Protein AF-A0A2M8A7K7-F1 (afdb_monomer_lite)

Secondary structure (DSSP, 8-state):
---------HHHHHHHHHHHHHHS---PPPTTHHHHHHHHHHHH--------SS-HHHHHHHHHHHHHHHHHHHHS--SS--HHHHHHHHHHTT-PPPP-TT---HHHHHHHHHHHHHHHHHHHHHHHHHHTT-

Foldseek 3Di:
DDDPDDPDPVVVVVVVVVVVVVVPDPPPPDPCPVVVVVVVVVVVCPPPPDDQPADPVRLVVLCVVLVVLVLVLLCLPDPDPDVVSVVVSVVSVVDDDDDDPVPPDSVVSVVVSVVSVVVSVVVVVVSVVVVPPD

Radius of gyration: 36.02 Å; chains: 1; bounding box: 64×56×90 Å

Structure (mmCIF, N/CA/C/O backbone):
data_AF-A0A2M8A7K7-F1
#
_entry.id   AF-A0A2M8A7K7-F1
#
loop_
_atom_site.group_PDB
_atom_site.id
_atom_site.type_symbol
_atom_site.label_atom_id
_atom_site.label_alt_id
_atom_site.label_comp_id
_atom_site.label_asym_id
_atom_site.label_entity_id
_atom_site.label_seq_id
_atom_site.pdbx_PDB_ins_code
_atom_site.Cartn_x
_atom_site.Cartn_y
_atom_site.Cartn_z
_atom_site.occupancy
_atom_site.B_iso_or_equiv
_atom_site.auth_seq_id
_atom_site.auth_comp_id
_atom_site.auth_asym_id
_atom_site.auth_atom_id
_atom_site.pdbx_PDB_model_num
ATOM 1 N N . MET A 1 1 ? -41.645 43.808 65.297 1.00 43.09 1 MET A N 1
ATOM 2 C CA . MET A 1 1 ? -40.955 43.282 64.097 1.00 43.09 1 MET A CA 1
ATOM 3 C C . MET A 1 1 ? -39.648 42.627 64.535 1.00 43.09 1 MET A C 1
ATOM 5 O O . MET A 1 1 ? -38.713 43.340 64.875 1.00 43.09 1 MET A O 1
ATOM 9 N N . LYS A 1 2 ? -39.599 41.291 64.642 1.00 40.34 2 LYS A N 1
ATOM 10 C CA . LYS A 1 2 ? -38.394 40.558 65.072 1.00 40.34 2 LYS A CA 1
ATOM 11 C C . LYS A 1 2 ? -37.641 40.107 63.819 1.00 40.34 2 LYS A C 1
ATOM 13 O O . LYS A 1 2 ? -38.130 39.255 63.088 1.00 40.34 2 LYS A O 1
ATOM 18 N N . LYS A 1 3 ? -36.497 40.739 63.546 1.00 44.41 3 LYS A N 1
ATOM 19 C CA . LYS A 1 3 ? -35.605 40.370 62.441 1.00 44.41 3 LYS A CA 1
ATOM 20 C C . LYS A 1 3 ? -34.981 39.004 62.748 1.00 44.41 3 LYS A C 1
ATOM 22 O O . LYS A 1 3 ? -34.217 38.888 63.702 1.00 44.41 3 LYS A O 1
ATOM 27 N N . LEU A 1 4 ? -35.316 37.988 61.955 1.00 47.28 4 LEU A N 1
ATOM 28 C CA . LEU A 1 4 ? -34.595 36.717 61.917 1.00 47.28 4 LEU A CA 1
ATOM 29 C C . LEU A 1 4 ? -33.372 36.905 61.019 1.00 47.28 4 LEU A C 1
ATOM 31 O O . LEU A 1 4 ? -33.451 36.787 59.803 1.00 47.28 4 LEU A O 1
ATOM 35 N N . ASN A 1 5 ? -32.261 37.273 61.648 1.00 62.78 5 ASN A N 1
ATOM 36 C CA . ASN A 1 5 ? -30.927 37.187 61.075 1.00 62.78 5 ASN A CA 1
ATOM 37 C C . ASN A 1 5 ? -30.238 36.002 61.764 1.00 62.78 5 ASN A C 1
ATOM 39 O O . ASN A 1 5 ? -29.862 36.119 62.932 1.00 62.78 5 ASN A O 1
ATOM 43 N N . LYS A 1 6 ? -30.139 34.855 61.090 1.00 57.31 6 LYS A N 1
ATOM 44 C CA . LYS A 1 6 ? -29.242 33.767 61.491 1.00 57.31 6 LYS A CA 1
ATOM 45 C C . LYS A 1 6 ? -28.530 33.241 60.241 1.00 57.31 6 LYS A C 1
ATOM 47 O O . LYS A 1 6 ? -29.213 33.022 59.243 1.00 57.31 6 LYS A O 1
ATOM 52 N N . PRO A 1 7 ? -27.194 33.091 60.286 1.00 53.69 7 PRO A N 1
ATOM 53 C CA . PRO A 1 7 ? -26.423 32.522 59.189 1.00 53.69 7 PRO A CA 1
ATOM 54 C C . PRO A 1 7 ? -26.933 31.110 58.904 1.00 53.69 7 PRO A C 1
ATOM 56 O O . PRO A 1 7 ? -27.315 30.400 59.832 1.00 53.69 7 PRO A O 1
ATOM 59 N N . GLU A 1 8 ? -26.990 30.768 57.622 1.00 62.91 8 GLU A N 1
ATOM 60 C CA . GLU A 1 8 ? -27.583 29.550 57.071 1.00 62.91 8 GLU A CA 1
ATOM 61 C C . GLU A 1 8 ? -27.158 28.313 57.876 1.00 62.91 8 GLU A C 1
ATOM 63 O O . GLU A 1 8 ? -25.993 27.916 57.900 1.00 62.91 8 GLU A O 1
ATOM 68 N N . ASP A 1 9 ? -28.117 27.770 58.625 1.00 63.12 9 ASP A N 1
ATOM 69 C CA . ASP A 1 9 ? -27.914 26.684 59.574 1.00 63.12 9 ASP A CA 1
ATOM 70 C C . ASP A 1 9 ? -27.958 25.344 58.831 1.00 63.12 9 ASP A C 1
ATOM 72 O O . ASP A 1 9 ? -28.974 24.645 58.824 1.00 63.12 9 ASP A O 1
ATOM 76 N N . TRP A 1 10 ? -26.853 25.004 58.164 1.00 63.53 10 TRP A N 1
ATOM 77 C CA . TRP A 1 10 ? -26.673 23.744 57.429 1.00 63.53 10 TRP A CA 1
ATOM 78 C C . TRP A 1 10 ? -26.906 22.507 58.304 1.00 63.53 10 TRP A C 1
ATOM 80 O O . TRP A 1 10 ? -27.382 21.490 57.810 1.00 63.53 10 TRP A O 1
ATOM 90 N N . SER A 1 11 ? -26.685 22.624 59.618 1.00 70.81 11 SER A N 1
ATOM 91 C CA . SER A 1 11 ? -26.913 21.527 60.561 1.00 70.81 11 SER A CA 1
ATOM 92 C C . SER A 1 11 ? -28.387 21.130 60.649 1.00 70.81 11 SER A C 1
ATOM 94 O O . SER A 1 11 ? -28.712 19.952 60.778 1.00 70.81 11 SER A O 1
ATOM 96 N N . SER A 1 12 ? -29.298 22.098 60.507 1.00 74.69 12 SER A N 1
ATOM 97 C CA . SER A 1 12 ? -30.738 21.832 60.495 1.00 74.69 12 SER A CA 1
ATOM 98 C C . SER A 1 12 ? -31.172 21.084 59.233 1.00 74.69 12 SER A C 1
ATOM 100 O O . SER A 1 12 ? -32.033 20.209 59.301 1.00 74.69 12 SER A O 1
ATOM 102 N N . VAL A 1 13 ? -30.537 21.375 58.095 1.00 78.75 13 VAL A N 1
ATOM 103 C CA . VAL A 1 13 ? -30.791 20.701 56.818 1.00 78.75 13 VAL A CA 1
ATOM 104 C C . VAL A 1 13 ? -30.243 19.277 56.856 1.00 78.75 13 VAL A C 1
ATOM 106 O O . VAL A 1 13 ? -30.961 18.353 56.483 1.00 78.75 13 VAL A O 1
ATOM 109 N N . ASP A 1 14 ? -29.041 19.079 57.394 1.00 80.25 14 ASP A N 1
ATOM 110 C CA . ASP A 1 14 ? -28.443 17.751 57.562 1.00 80.25 14 ASP A CA 1
ATOM 111 C C . ASP A 1 14 ? -29.291 16.856 58.472 1.00 80.25 14 ASP A C 1
ATOM 113 O O . ASP A 1 14 ? -29.553 15.703 58.137 1.00 80.25 14 ASP A O 1
ATOM 117 N N . VAL A 1 15 ? -29.814 17.400 59.575 1.00 83.00 15 VAL A N 1
ATOM 118 C CA . VAL A 1 15 ? -30.711 16.666 60.483 1.00 83.00 15 VAL A CA 1
ATOM 119 C C . VAL A 1 15 ? -32.042 16.324 59.806 1.00 83.00 15 VAL A C 1
ATOM 121 O O . VAL A 1 15 ? -32.600 15.253 60.046 1.00 83.00 15 VAL A O 1
ATOM 124 N N . LEU A 1 16 ? -32.573 17.198 58.947 1.00 81.00 16 LEU A N 1
ATOM 125 C CA . LEU A 1 16 ? -33.783 16.906 58.170 1.00 81.00 16 LEU A CA 1
ATOM 126 C C . LEU A 1 16 ? -33.532 15.820 57.116 1.00 81.00 16 LEU A C 1
ATOM 128 O O . LEU A 1 16 ? -34.358 14.919 56.973 1.00 81.00 16 LEU A 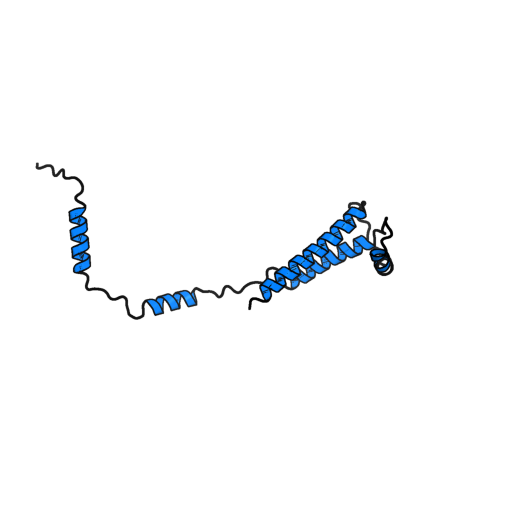O 1
ATOM 132 N N . ILE A 1 17 ? -32.389 15.868 56.430 1.00 80.62 17 ILE A N 1
ATOM 133 C CA . ILE A 1 17 ? -31.974 14.867 55.442 1.00 80.62 17 ILE A CA 1
ATOM 134 C C . ILE A 1 17 ? -31.737 13.515 56.121 1.00 80.62 17 ILE A C 1
ATOM 136 O O . ILE A 1 17 ? -32.263 12.507 55.660 1.00 80.62 17 ILE A O 1
ATOM 140 N N . GLU A 1 18 ? -31.012 13.473 57.239 1.00 79.38 18 GLU A N 1
ATOM 141 C CA . GLU A 1 18 ? -30.743 12.237 57.980 1.00 79.38 18 GLU A CA 1
ATOM 142 C C . GLU A 1 18 ? -32.039 11.608 58.507 1.00 79.38 18 GLU A C 1
ATOM 144 O O . GLU A 1 18 ? -32.236 10.397 58.392 1.00 79.38 18 GLU A O 1
ATOM 149 N N . ASN A 1 19 ? -32.963 12.424 59.024 1.00 78.06 19 ASN A N 1
ATOM 150 C CA . ASN A 1 19 ? -34.268 11.945 59.474 1.00 78.06 19 ASN A CA 1
ATOM 151 C C . ASN A 1 19 ? -35.129 11.432 58.317 1.00 78.06 19 ASN A C 1
ATOM 153 O O . ASN A 1 19 ? -35.796 10.413 58.480 1.00 78.06 19 ASN A O 1
ATOM 157 N N . GLN A 1 20 ? -35.103 12.083 57.150 1.00 77.62 20 GLN A N 1
ATOM 158 C CA . GLN A 1 20 ? -35.804 11.579 55.969 1.00 77.62 20 GLN A CA 1
ATOM 159 C C . GLN A 1 20 ? -35.181 10.281 55.448 1.00 77.62 20 GLN A C 1
ATOM 161 O O . GLN A 1 20 ? -35.914 9.337 55.186 1.00 77.62 20 GLN A O 1
ATOM 166 N N . ILE A 1 21 ? -33.853 10.179 55.375 1.00 75.38 21 ILE A N 1
ATOM 167 C CA . ILE A 1 21 ? -33.151 8.959 54.945 1.00 75.38 21 ILE A CA 1
ATOM 168 C C . ILE A 1 21 ? -33.402 7.797 55.911 1.00 75.38 21 ILE A C 1
ATOM 170 O O . ILE A 1 21 ? -33.555 6.667 55.465 1.00 75.38 21 ILE A O 1
ATOM 174 N N . ARG A 1 22 ? -33.491 8.057 57.221 1.00 72.25 22 ARG A N 1
ATOM 175 C CA . ARG A 1 22 ? -33.845 7.041 58.227 1.00 72.25 22 ARG A CA 1
ATOM 176 C C . ARG A 1 22 ? -35.307 6.599 58.172 1.00 72.25 22 ARG A C 1
ATOM 178 O O . ARG A 1 22 ? -35.597 5.480 58.576 1.00 72.25 22 ARG A O 1
ATOM 185 N N . GLN A 1 23 ? -36.214 7.480 57.747 1.00 69.00 23 GLN A N 1
ATOM 186 C CA . GLN A 1 23 ? -37.649 7.187 57.618 1.00 69.00 23 GLN A CA 1
ATOM 187 C C . GLN A 1 23 ? -38.014 6.560 56.272 1.00 69.00 23 GLN A C 1
ATOM 189 O O . GLN A 1 23 ? -39.074 5.950 56.148 1.00 69.00 23 GLN A O 1
ATOM 194 N N . ILE A 1 24 ? -37.155 6.704 55.265 1.00 69.69 24 ILE A N 1
ATOM 195 C CA . ILE A 1 24 ? -37.238 5.912 54.047 1.00 69.69 24 ILE A CA 1
ATOM 196 C C . ILE A 1 24 ? -36.807 4.502 54.451 1.00 69.69 24 ILE A C 1
ATOM 198 O O . ILE A 1 24 ? -35.622 4.257 54.678 1.00 69.69 24 ILE A O 1
ATOM 202 N N . ASP A 1 25 ? -37.777 3.589 54.581 1.00 61.22 25 ASP A N 1
ATOM 203 C CA . ASP A 1 25 ? -37.504 2.154 54.685 1.00 61.22 25 ASP A CA 1
ATOM 204 C C . ASP A 1 25 ? -36.414 1.813 53.681 1.00 61.22 25 ASP A C 1
ATOM 206 O O . ASP A 1 25 ? -36.516 2.241 52.534 1.00 61.22 25 ASP A O 1
ATOM 210 N N . LEU A 1 26 ? -35.365 1.109 54.115 1.00 62.19 26 LEU A N 1
ATOM 211 C CA . LEU A 1 26 ? -34.247 0.694 53.270 1.00 62.19 26 LEU A CA 1
ATOM 212 C C . LEU A 1 26 ? -34.815 0.039 52.010 1.00 62.19 26 LEU A C 1
ATOM 214 O O . LEU A 1 26 ? -35.134 -1.151 52.015 1.00 62.19 26 LEU A O 1
ATOM 218 N N . ILE A 1 27 ? -34.976 0.827 50.943 1.00 59.41 27 ILE A N 1
ATOM 219 C CA . ILE A 1 27 ? -35.434 0.359 49.645 1.00 59.41 27 ILE A CA 1
ATOM 220 C C . ILE A 1 27 ? -34.258 -0.456 49.145 1.00 59.41 27 ILE A C 1
ATOM 222 O O . ILE A 1 27 ? -33.344 0.057 48.499 1.00 59.41 27 ILE A O 1
ATOM 226 N N . SER A 1 28 ? -34.237 -1.726 49.543 1.00 62.59 28 SER A N 1
ATOM 227 C CA . SER A 1 28 ? -33.345 -2.708 48.972 1.00 62.59 28 SER A CA 1
ATOM 228 C C . SER A 1 28 ? -33.546 -2.580 47.466 1.00 62.59 28 SER A C 1
ATOM 230 O O . SER A 1 28 ? -34.697 -2.651 47.008 1.00 62.59 28 SER A O 1
ATOM 232 N N . PRO A 1 29 ? -32.486 -2.276 46.695 1.00 66.69 29 PRO A N 1
ATOM 233 C CA . PRO A 1 29 ? -32.626 -2.220 45.253 1.00 66.69 29 PRO A CA 1
ATOM 234 C C . PRO A 1 29 ? -33.281 -3.527 44.815 1.00 66.69 29 PRO A C 1
ATOM 236 O O . PRO A 1 29 ? -32.985 -4.581 45.382 1.00 66.69 29 PRO A O 1
ATOM 239 N N . SER A 1 30 ? -34.201 -3.459 43.846 1.00 74.56 30 SER A N 1
ATOM 240 C CA . SER A 1 30 ? -34.877 -4.668 43.369 1.00 74.56 30 SER A CA 1
ATOM 241 C C . SER A 1 30 ? -33.819 -5.751 43.116 1.00 74.56 30 SER A C 1
ATOM 243 O O . SER A 1 30 ? -32.807 -5.406 42.497 1.00 74.56 30 SER A O 1
ATOM 245 N N . PRO A 1 31 ? -34.015 -7.011 43.540 1.00 75.69 31 PRO A N 1
ATOM 246 C CA . PRO A 1 31 ? -33.011 -8.071 43.383 1.00 75.69 31 PRO A CA 1
ATOM 247 C C . PRO A 1 31 ? -32.464 -8.172 41.951 1.00 75.69 31 PRO A C 1
ATOM 249 O O . PRO A 1 31 ? -31.286 -8.443 41.731 1.00 75.69 31 PRO A O 1
ATOM 252 N N . ASP A 1 32 ? -33.308 -7.826 40.978 1.00 80.94 32 ASP A N 1
ATOM 253 C CA . ASP A 1 32 ? -33.004 -7.855 39.550 1.00 80.94 32 ASP A CA 1
ATOM 254 C C . ASP A 1 32 ? -32.441 -6.538 38.994 1.00 80.94 32 ASP A C 1
ATOM 256 O O . ASP A 1 32 ? -32.367 -6.371 37.778 1.00 80.94 32 ASP A O 1
ATOM 260 N N . PHE A 1 33 ? -32.070 -5.567 39.833 1.00 79.56 33 PHE A N 1
ATOM 261 C CA . PHE A 1 33 ? -31.552 -4.272 39.376 1.00 79.56 33 PHE A CA 1
ATOM 262 C C . PHE A 1 33 ? -30.317 -4.478 38.502 1.00 79.56 33 PHE A C 1
ATOM 264 O O . PHE A 1 33 ? -30.275 -4.026 37.358 1.00 79.56 33 PHE A O 1
ATOM 271 N N . THR A 1 34 ? -29.352 -5.244 39.008 1.00 81.94 34 THR A N 1
ATOM 272 C CA . THR A 1 34 ? -28.130 -5.574 38.275 1.00 81.94 34 THR A CA 1
ATOM 273 C C . THR A 1 34 ? -28.446 -6.319 36.983 1.00 81.94 34 THR A C 1
ATOM 275 O O . THR A 1 34 ? -27.892 -5.972 35.945 1.00 81.94 34 THR A O 1
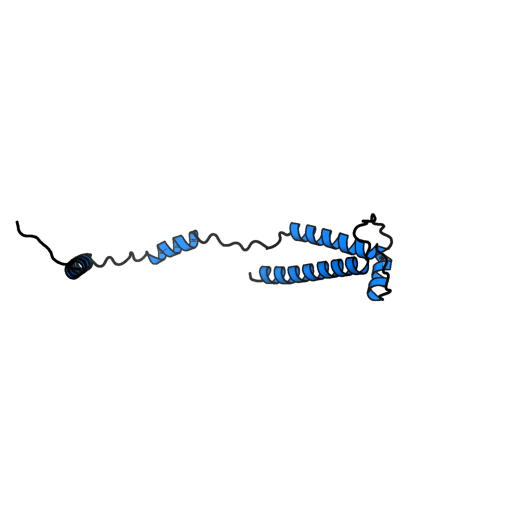ATOM 278 N N . ALA A 1 35 ? -29.379 -7.276 37.011 1.00 81.75 35 ALA A N 1
ATOM 279 C CA . ALA A 1 35 ? -29.782 -8.028 35.825 1.00 81.75 35 ALA A CA 1
ATOM 280 C C . ALA A 1 35 ? -30.404 -7.117 34.753 1.00 81.75 35 ALA A C 1
ATOM 282 O O . ALA A 1 35 ? -29.983 -7.152 33.603 1.00 81.75 35 ALA A O 1
ATOM 283 N N . LYS A 1 36 ? -31.331 -6.228 35.129 1.00 82.31 36 LYS A N 1
ATOM 284 C CA . LYS A 1 36 ? -31.998 -5.284 34.213 1.00 82.31 36 LYS A CA 1
ATOM 285 C C . LYS A 1 36 ? -31.050 -4.226 33.651 1.00 82.31 36 LYS A C 1
ATOM 287 O O . LYS A 1 36 ? -31.193 -3.814 32.500 1.00 82.31 36 LYS A O 1
ATOM 292 N N . VAL A 1 37 ? -30.088 -3.771 34.453 1.00 82.06 37 VAL A N 1
ATOM 293 C CA . VAL A 1 37 ? -29.041 -2.843 34.008 1.00 82.06 37 VAL A CA 1
ATOM 294 C C . VAL A 1 37 ? -28.107 -3.545 33.025 1.00 82.06 37 VAL A C 1
ATOM 296 O O . VAL A 1 37 ? -27.833 -3.003 31.956 1.00 82.06 37 VAL A O 1
ATOM 299 N N . PHE A 1 38 ? -27.670 -4.766 33.337 1.00 80.88 38 PHE A N 1
ATOM 300 C CA . PHE A 1 38 ? -26.788 -5.539 32.468 1.00 80.88 38 PHE A CA 1
ATOM 301 C C . PHE A 1 38 ? -27.473 -5.915 31.150 1.00 80.88 38 PHE A C 1
ATOM 303 O O . PHE A 1 38 ? -26.858 -5.793 30.097 1.00 80.88 38 PHE A O 1
ATOM 310 N N . ASP A 1 39 ? -28.758 -6.260 31.180 1.00 81.31 39 ASP A N 1
ATOM 311 C CA . ASP A 1 39 ? -29.562 -6.574 29.994 1.00 81.31 39 ASP A CA 1
ATOM 312 C C . ASP A 1 39 ? -29.700 -5.362 29.052 1.00 81.31 39 ASP A C 1
ATOM 314 O O . ASP A 1 39 ? -29.480 -5.454 27.840 1.00 81.31 39 ASP A O 1
ATOM 318 N N . LYS A 1 40 ? -29.921 -4.163 29.612 1.00 77.31 40 LYS A N 1
ATOM 319 C CA . LYS A 1 40 ? -29.891 -2.906 28.843 1.00 77.31 40 LYS A CA 1
ATOM 320 C C . LYS A 1 40 ? -28.504 -2.589 28.281 1.00 77.31 40 LYS A C 1
ATOM 322 O O . LYS A 1 40 ? -28.419 -2.099 27.159 1.00 77.31 40 LYS A O 1
ATOM 327 N N . ILE A 1 41 ? -27.427 -2.870 29.015 1.00 73.62 41 ILE A N 1
ATOM 328 C CA . ILE A 1 41 ? -26.046 -2.650 28.546 1.00 73.62 41 ILE A CA 1
ATOM 329 C C . ILE A 1 41 ? -25.670 -3.646 27.443 1.00 73.62 41 ILE A C 1
ATOM 331 O O . ILE A 1 41 ? -25.003 -3.265 26.485 1.00 73.62 41 ILE A O 1
ATOM 335 N N . VAL A 1 42 ? -26.107 -4.902 27.540 1.00 70.56 42 VAL A N 1
ATOM 336 C CA . VAL A 1 42 ? -25.893 -5.929 26.508 1.00 70.56 42 VAL A CA 1
ATOM 337 C C . VAL A 1 42 ? -26.651 -5.571 25.233 1.00 70.56 42 VAL A C 1
ATOM 339 O O . VAL A 1 42 ? -26.081 -5.654 24.151 1.00 70.56 42 VAL A O 1
ATOM 342 N N . THR A 1 43 ? -27.885 -5.078 25.353 1.00 63.56 43 THR A N 1
ATOM 343 C CA . THR A 1 43 ? -28.687 -4.640 24.200 1.00 63.56 43 THR A CA 1
ATOM 344 C C . THR A 1 43 ? -28.150 -3.337 23.581 1.00 63.56 43 THR A C 1
ATOM 346 O O . THR A 1 43 ? -28.227 -3.144 22.369 1.00 63.56 43 THR A O 1
ATOM 349 N N . ALA A 1 44 ? -27.565 -2.446 24.393 1.00 61.31 44 ALA A N 1
ATOM 350 C CA . ALA A 1 44 ? -26.932 -1.200 23.944 1.00 61.31 44 ALA A CA 1
ATOM 351 C C . ALA A 1 44 ? -25.493 -1.381 23.432 1.00 61.31 44 ALA A C 1
ATOM 353 O O . ALA A 1 44 ? -24.997 -0.527 22.693 1.00 61.31 44 ALA A O 1
ATOM 354 N N . LYS A 1 45 ? -24.828 -2.498 23.756 1.00 57.56 45 LYS A N 1
ATOM 355 C CA . LYS A 1 45 ? -23.684 -3.004 22.995 1.00 57.56 45 LYS A CA 1
ATOM 356 C C . LYS A 1 45 ? -24.213 -3.467 21.638 1.00 57.56 45 LYS A C 1
ATOM 358 O O . LYS A 1 45 ? -24.292 -4.658 21.353 1.00 57.56 45 LYS A O 1
ATOM 363 N N . GLN A 1 46 ? -24.520 -2.513 20.757 1.00 56.94 46 GLN A N 1
ATOM 364 C CA . GLN A 1 46 ? -24.310 -2.767 19.342 1.00 56.94 46 GLN A CA 1
ATOM 365 C C . GLN A 1 46 ? -22.887 -3.295 19.248 1.00 56.94 46 GLN A C 1
ATOM 367 O O . GLN A 1 46 ? -21.936 -2.593 19.600 1.00 56.94 46 GLN A O 1
ATOM 372 N N . VAL A 1 47 ? -22.775 -4.583 18.928 1.00 57.66 47 VAL A N 1
ATOM 373 C CA . VAL A 1 47 ? -21.512 -5.263 18.684 1.00 57.66 47 VAL A CA 1
ATOM 374 C C . VAL A 1 47 ? -20.713 -4.302 17.826 1.00 57.66 47 VAL A C 1
ATOM 376 O O . VAL A 1 47 ? -21.152 -3.953 16.732 1.00 57.66 47 VAL A O 1
ATOM 379 N N . ASN A 1 48 ? -19.621 -3.772 18.372 1.00 57.34 48 ASN A N 1
ATOM 380 C CA . ASN A 1 48 ? -18.754 -2.869 17.639 1.00 57.34 48 ASN A CA 1
ATOM 381 C C . ASN A 1 48 ? -18.052 -3.748 16.604 1.00 57.34 48 ASN A C 1
ATOM 383 O O . ASN A 1 48 ? -16.960 -4.257 16.851 1.00 57.34 48 ASN A O 1
ATOM 387 N N . VAL A 1 49 ? -18.768 -4.066 15.522 1.00 62.84 49 VAL A N 1
ATOM 388 C CA . VAL A 1 49 ? -18.298 -4.929 14.449 1.00 62.84 49 VAL A CA 1
ATOM 389 C C . VAL A 1 49 ? -17.108 -4.201 13.869 1.00 62.84 49 VAL A C 1
ATOM 391 O O . VAL A 1 49 ? -17.249 -3.117 13.300 1.00 62.84 49 VAL A O 1
ATOM 394 N N . TYR A 1 50 ? -15.926 -4.768 14.088 1.00 60.00 50 TYR A N 1
ATOM 395 C CA . TYR A 1 50 ? -14.681 -4.175 13.641 1.00 60.00 50 TYR A CA 1
ATOM 396 C C . TYR A 1 50 ? -14.716 -4.119 12.114 1.00 60.00 50 TYR A C 1
ATOM 398 O O . TYR A 1 50 ? -14.553 -5.129 11.430 1.00 60.00 50 TYR A O 1
ATOM 406 N N . GLN A 1 51 ? -14.989 -2.940 11.558 1.00 66.38 51 GLN A N 1
ATOM 407 C CA 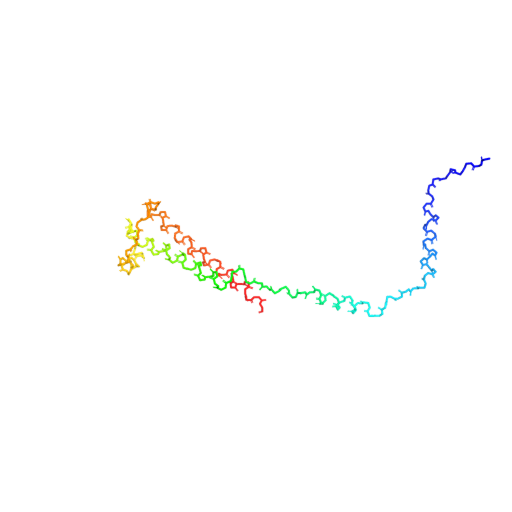. GLN A 1 51 ? -14.947 -2.776 10.115 1.00 66.38 51 GLN A CA 1
ATOM 408 C C . GLN A 1 51 ? -13.485 -2.802 9.657 1.00 66.38 51 GLN A C 1
ATOM 410 O O . GLN A 1 51 ? -12.627 -2.164 10.277 1.00 66.38 51 GLN A O 1
ATOM 415 N N . PRO A 1 52 ? -13.167 -3.536 8.578 1.00 71.00 52 PRO A N 1
ATOM 416 C CA . PRO A 1 52 ? -11.827 -3.521 8.019 1.00 71.00 52 PRO A CA 1
ATOM 417 C C . PRO A 1 52 ? -11.458 -2.090 7.608 1.00 71.00 52 PRO A C 1
ATOM 419 O O . PRO A 1 52 ? -12.231 -1.425 6.922 1.00 71.00 52 PRO A O 1
ATOM 422 N N . ILE A 1 53 ? -10.254 -1.646 7.991 1.00 74.25 53 ILE A N 1
ATOM 423 C CA . ILE A 1 53 ? -9.724 -0.292 7.718 1.00 74.25 53 ILE A CA 1
ATOM 424 C C . ILE A 1 53 ? -9.801 0.048 6.219 1.00 74.25 53 ILE A C 1
ATOM 426 O O . ILE A 1 53 ? -10.050 1.189 5.840 1.00 74.25 53 ILE A O 1
ATOM 430 N N . ILE A 1 54 ? -9.608 -0.956 5.358 1.00 79.31 54 ILE A N 1
ATOM 431 C CA . ILE A 1 54 ? -9.733 -0.845 3.905 1.00 79.31 54 ILE A CA 1
ATOM 432 C C . ILE A 1 54 ? -10.651 -1.970 3.425 1.00 79.31 54 ILE A C 1
ATOM 434 O O . ILE A 1 54 ? -10.417 -3.145 3.715 1.00 79.31 54 ILE A O 1
ATOM 438 N N . SER A 1 55 ? -11.692 -1.621 2.666 1.00 83.75 55 SER A N 1
ATOM 439 C CA . SER A 1 55 ? -12.577 -2.613 2.045 1.00 83.75 55 SER A CA 1
ATOM 440 C C . SER A 1 55 ? -11.814 -3.494 1.044 1.00 83.75 55 SER A C 1
ATOM 442 O O . SER A 1 55 ? -10.818 -3.071 0.457 1.00 83.75 55 SER A O 1
ATOM 444 N N . LYS A 1 56 ? -12.310 -4.706 0.757 1.00 80.44 56 LYS A N 1
ATOM 445 C CA . LYS A 1 56 ? -11.698 -5.597 -0.256 1.00 80.44 56 LYS A CA 1
ATOM 446 C C . LYS A 1 56 ? -11.529 -4.914 -1.625 1.00 80.44 56 LYS A C 1
ATOM 448 O O . LYS A 1 56 ? -10.544 -5.149 -2.315 1.00 80.44 56 LYS A O 1
ATOM 453 N N . LYS A 1 57 ? -12.464 -4.028 -1.993 1.00 86.12 57 LYS A N 1
ATOM 454 C CA . LYS A 1 57 ? -12.399 -3.224 -3.226 1.00 86.12 57 LYS A CA 1
ATOM 455 C C . LYS A 1 57 ? -11.296 -2.160 -3.164 1.00 86.12 57 LYS A C 1
ATOM 457 O O . LYS A 1 57 ? -10.612 -1.941 -4.158 1.00 86.12 57 LYS A O 1
ATOM 462 N N . GLY A 1 58 ? -11.094 -1.544 -1.997 1.00 85.94 58 GLY A N 1
ATOM 463 C CA . GLY A 1 58 ? -10.032 -0.560 -1.772 1.00 85.94 58 GLY A CA 1
ATOM 464 C C . GLY A 1 58 ? -8.636 -1.150 -1.967 1.00 85.94 58 GLY A C 1
ATOM 465 O O . GLY A 1 58 ? -7.789 -0.516 -2.587 1.00 85.94 58 GLY A O 1
ATOM 466 N N . TRP A 1 59 ? -8.424 -2.400 -1.547 1.00 87.00 59 TRP A N 1
ATOM 467 C CA . TRP A 1 59 ? -7.175 -3.121 -1.808 1.00 87.00 59 TRP A CA 1
ATOM 468 C C . TRP A 1 59 ? -6.894 -3.312 -3.300 1.00 87.00 59 TRP A C 1
ATOM 470 O O . TRP A 1 59 ? -5.763 -3.114 -3.736 1.00 87.00 59 TRP A O 1
ATOM 480 N N . PHE A 1 60 ? -7.918 -3.644 -4.091 1.00 88.19 60 PHE A N 1
ATOM 481 C CA . PHE A 1 60 ? -7.764 -3.814 -5.536 1.00 88.19 60 PHE A CA 1
ATOM 482 C C . PHE A 1 60 ? -7.421 -2.490 -6.231 1.00 88.19 60 PHE A C 1
ATOM 484 O O . PHE A 1 60 ? -6.505 -2.437 -7.046 1.00 88.19 60 PHE A O 1
ATOM 491 N N . MET A 1 61 ? -8.110 -1.406 -5.862 1.00 90.12 61 MET A N 1
ATOM 492 C CA . MET A 1 61 ? -7.844 -0.070 -6.403 1.00 90.12 61 MET A CA 1
ATOM 493 C C . MET A 1 61 ? -6.430 0.416 -6.058 1.00 90.12 61 MET A C 1
ATOM 495 O O . MET A 1 61 ? -5.734 0.965 -6.908 1.00 90.12 61 MET A O 1
ATOM 499 N N . LEU A 1 62 ? -5.988 0.169 -4.826 1.00 87.94 62 LEU A N 1
ATOM 500 C CA . LEU A 1 62 ? -4.663 0.547 -4.353 1.00 87.94 62 LEU A CA 1
ATOM 501 C C . LEU A 1 62 ? -3.553 -0.242 -5.067 1.00 87.94 62 LEU A C 1
ATOM 503 O O . LEU A 1 62 ? -2.576 0.347 -5.529 1.00 87.94 62 LEU A O 1
ATOM 507 N N . ALA A 1 63 ? -3.732 -1.557 -5.217 1.00 87.50 63 ALA A N 1
ATOM 508 C CA . ALA A 1 63 ? -2.810 -2.406 -5.966 1.00 87.50 63 ALA A CA 1
ATOM 509 C C . ALA A 1 63 ? -2.729 -1.998 -7.444 1.00 87.50 63 ALA A C 1
ATOM 511 O O . ALA A 1 63 ? -1.639 -1.956 -8.008 1.00 87.50 63 ALA A O 1
ATOM 512 N N . PHE A 1 64 ? -3.861 -1.643 -8.054 1.00 91.19 64 PHE A N 1
ATOM 513 C CA . PHE A 1 64 ? -3.911 -1.159 -9.432 1.00 91.19 64 PHE A CA 1
ATOM 514 C C . PHE A 1 64 ? -3.107 0.134 -9.616 1.00 91.19 64 PHE A C 1
ATOM 516 O O . PHE A 1 64 ? -2.288 0.229 -10.528 1.00 91.19 64 PHE A O 1
ATOM 523 N N . PHE A 1 65 ? -3.283 1.105 -8.715 1.00 88.44 65 PHE A N 1
ATOM 524 C CA . PHE A 1 65 ? -2.591 2.392 -8.797 1.00 88.44 65 PHE A CA 1
ATOM 525 C C . PHE A 1 65 ? -1.072 2.243 -8.653 1.00 88.44 65 PHE A C 1
ATOM 527 O O . PHE A 1 65 ? -0.304 2.818 -9.425 1.00 88.44 65 PHE A O 1
ATOM 534 N N . VAL A 1 66 ? -0.631 1.421 -7.698 1.00 88.56 66 VAL A N 1
ATOM 535 C CA . VAL A 1 66 ? 0.799 1.142 -7.515 1.00 88.56 66 VAL A CA 1
ATOM 536 C C . VAL A 1 66 ? 1.356 0.302 -8.661 1.00 88.56 66 VAL A C 1
ATOM 538 O O . VAL A 1 66 ? 2.475 0.549 -9.095 1.00 88.56 66 VAL A O 1
ATOM 541 N N . GLY A 1 67 ? 0.574 -0.625 -9.217 1.00 88.00 67 GLY A N 1
ATOM 542 C CA . GLY A 1 67 ? 0.963 -1.390 -10.401 1.00 88.00 67 GLY A CA 1
ATOM 543 C C . GLY A 1 67 ? 1.268 -0.493 -11.602 1.00 88.00 67 GLY A C 1
ATOM 544 O O . GLY A 1 67 ? 2.314 -0.650 -12.226 1.00 88.00 67 GLY A O 1
ATOM 545 N N . ILE A 1 68 ? 0.410 0.494 -11.882 1.00 87.50 68 ILE A N 1
ATOM 546 C CA . ILE A 1 68 ? 0.651 1.480 -12.951 1.00 87.50 68 ILE A CA 1
ATOM 547 C C . ILE A 1 68 ? 1.934 2.268 -12.687 1.00 87.50 68 ILE A C 1
ATOM 549 O O . ILE A 1 68 ? 2.749 2.428 -13.592 1.00 87.50 68 ILE A O 1
ATOM 553 N N . LEU A 1 69 ? 2.129 2.737 -11.452 1.00 84.38 69 LEU A N 1
ATOM 554 C CA . LEU A 1 69 ? 3.310 3.512 -11.078 1.00 84.38 69 LEU A CA 1
ATOM 555 C C . LEU A 1 69 ? 4.603 2.712 -11.294 1.00 84.38 69 LEU A C 1
ATOM 557 O O . LEU A 1 69 ? 5.567 3.229 -11.848 1.00 84.38 69 LEU A O 1
ATOM 561 N N . VAL A 1 70 ? 4.601 1.438 -10.906 1.00 83.06 70 VAL A N 1
ATOM 562 C CA . VAL A 1 70 ? 5.744 0.534 -11.071 1.00 83.06 70 VAL A CA 1
ATOM 563 C C . VAL A 1 70 ? 6.019 0.247 -12.551 1.00 83.06 70 VAL A C 1
ATOM 565 O O . VAL A 1 70 ? 7.168 0.310 -12.980 1.00 83.06 70 VAL A O 1
ATOM 568 N N . LEU A 1 71 ? 4.985 -0.013 -13.357 1.00 82.75 71 LEU A N 1
ATOM 569 C CA . LEU A 1 71 ? 5.136 -0.205 -14.806 1.00 82.75 71 LEU A CA 1
ATOM 570 C C . LEU A 1 71 ? 5.692 1.048 -15.495 1.00 82.75 71 LEU A C 1
ATOM 572 O O . LEU A 1 71 ? 6.535 0.944 -16.390 1.00 82.75 71 LEU A O 1
ATOM 576 N N . TYR A 1 72 ? 5.260 2.226 -15.045 1.00 80.44 72 TYR A N 1
ATOM 577 C CA . TYR A 1 72 ? 5.787 3.500 -15.513 1.00 80.44 72 TYR A CA 1
ATOM 578 C C . TYR A 1 72 ? 7.277 3.663 -15.175 1.00 80.44 72 TYR A C 1
ATOM 580 O O . TYR A 1 72 ? 8.059 4.076 -16.031 1.00 80.44 72 TYR A O 1
ATOM 588 N N . SER A 1 73 ? 7.709 3.252 -13.977 1.00 77.69 73 SER A N 1
ATOM 589 C CA . SER A 1 73 ? 9.128 3.265 -13.595 1.00 77.69 73 SER A CA 1
ATOM 590 C C . SER A 1 73 ? 10.013 2.389 -14.487 1.00 77.69 73 SER A C 1
ATOM 592 O O . SER A 1 73 ? 11.156 2.764 -14.728 1.00 77.69 73 SER A O 1
ATOM 594 N N . PHE A 1 74 ? 9.512 1.257 -14.998 1.00 75.56 74 PHE A N 1
ATOM 595 C CA . PHE A 1 74 ? 10.272 0.395 -15.919 1.00 75.56 74 PHE A CA 1
ATOM 596 C C . PHE A 1 74 ? 10.333 0.944 -17.349 1.00 75.56 74 PHE A C 1
ATOM 598 O O . PHE A 1 74 ? 11.339 0.779 -18.029 1.00 75.56 74 PHE A O 1
ATOM 605 N N . ASN A 1 75 ? 9.287 1.639 -17.802 1.00 71.44 75 ASN A N 1
ATOM 606 C CA . ASN A 1 75 ? 9.284 2.316 -19.104 1.00 71.44 75 ASN A CA 1
ATOM 607 C C . ASN A 1 75 ? 10.324 3.439 -19.183 1.00 71.44 75 ASN A C 1
ATOM 609 O O . ASN A 1 75 ? 10.926 3.689 -20.229 1.00 71.44 75 ASN A O 1
ATOM 613 N N . LEU A 1 76 ? 10.564 4.103 -18.054 1.00 67.12 76 LEU A N 1
ATOM 614 C CA . LEU A 1 76 ? 11.590 5.121 -17.903 1.00 67.12 76 LEU A CA 1
ATOM 615 C C . LEU A 1 76 ? 12.974 4.455 -17.788 1.00 67.12 76 LEU A C 1
ATOM 617 O O . LEU A 1 76 ? 13.579 4.432 -16.720 1.00 67.12 76 LEU A O 1
ATOM 621 N N . GLY A 1 77 ? 13.471 3.893 -18.897 1.00 59.94 77 GLY A N 1
ATOM 622 C CA . GLY A 1 77 ? 14.694 3.083 -18.946 1.00 59.94 77 GLY A CA 1
ATOM 623 C C . GLY A 1 77 ? 15.823 3.622 -18.058 1.00 59.94 77 GLY A C 1
ATOM 624 O O . GLY A 1 77 ? 16.156 4.810 -18.103 1.00 59.94 77 GLY A O 1
ATOM 625 N N . SER A 1 78 ? 16.378 2.752 -17.221 1.00 56.53 78 SER A N 1
ATOM 626 C CA . SER A 1 78 ? 17.310 3.074 -16.138 1.00 56.53 78 SER A CA 1
ATOM 627 C C . SER A 1 78 ? 18.589 3.774 -16.621 1.00 56.53 78 SER A C 1
ATOM 629 O O . SER A 1 78 ? 19.283 3.262 -17.493 1.00 56.53 78 SER A O 1
ATOM 631 N N . THR A 1 79 ? 18.933 4.919 -16.015 1.00 55.06 79 THR A N 1
ATOM 632 C CA . THR A 1 79 ? 20.239 5.591 -16.209 1.00 55.06 79 THR A CA 1
ATOM 633 C C . THR A 1 79 ? 21.387 4.819 -15.542 1.00 55.06 79 THR A C 1
ATOM 635 O O . THR A 1 79 ? 22.542 4.994 -15.914 1.00 55.06 79 THR A O 1
ATOM 638 N N . GLU A 1 80 ? 21.081 3.925 -14.596 1.00 57.81 80 GLU A N 1
ATOM 639 C CA . GLU A 1 80 ? 22.067 3.104 -13.891 1.00 57.81 80 GLU A CA 1
ATOM 640 C C . GLU A 1 80 ? 21.728 1.614 -14.011 1.00 57.81 80 GLU A C 1
ATOM 642 O O . GLU A 1 80 ? 20.636 1.165 -13.654 1.00 57.81 80 GLU A O 1
ATOM 647 N N . ASN A 1 81 ? 22.690 0.842 -14.517 1.00 58.94 81 ASN A N 1
ATOM 648 C CA . ASN A 1 81 ? 22.586 -0.597 -14.740 1.00 58.94 81 ASN A CA 1
ATOM 649 C C . ASN A 1 81 ? 22.690 -1.364 -13.411 1.00 58.94 81 ASN A C 1
ATOM 651 O O . ASN A 1 81 ? 23.714 -1.981 -13.120 1.00 58.94 81 ASN A O 1
ATOM 655 N N . SER A 1 82 ? 21.648 -1.328 -12.580 1.00 68.44 82 SER A N 1
ATOM 656 C CA . SER A 1 82 ? 21.557 -2.244 -11.439 1.00 68.44 82 SER A CA 1
ATOM 657 C C . SER A 1 82 ? 21.164 -3.647 -11.934 1.00 68.44 82 SER A C 1
ATOM 659 O O . SER A 1 82 ? 20.131 -3.778 -12.600 1.00 68.44 82 SER A O 1
ATOM 661 N N . PRO A 1 83 ? 21.921 -4.713 -11.601 1.00 69.75 83 PRO A N 1
ATOM 662 C CA . PRO A 1 83 ? 21.634 -6.076 -12.060 1.00 69.75 83 PRO A CA 1
ATOM 663 C C . PRO A 1 83 ? 20.228 -6.566 -11.684 1.00 69.75 83 PRO A C 1
ATOM 665 O O . PRO A 1 83 ? 19.603 -7.302 -12.444 1.00 69.75 83 PRO A O 1
ATOM 668 N N . TRP A 1 84 ? 19.707 -6.125 -10.532 1.00 64.94 84 TRP A N 1
ATOM 669 C CA . TRP A 1 84 ? 18.371 -6.492 -10.055 1.00 64.94 84 TRP A CA 1
ATOM 670 C C . TRP A 1 84 ? 17.248 -5.876 -10.897 1.00 64.94 84 TRP A C 1
ATOM 672 O O . TRP A 1 84 ? 16.225 -6.519 -11.120 1.00 64.94 84 TRP A O 1
ATOM 682 N N . PHE A 1 85 ? 17.448 -4.656 -11.405 1.00 68.75 85 PHE A N 1
ATOM 683 C CA . PHE A 1 85 ? 16.478 -3.975 -12.266 1.00 68.75 85 PHE A CA 1
ATOM 684 C C . PHE A 1 85 ? 16.591 -4.402 -13.731 1.00 68.75 85 PHE A C 1
ATOM 686 O O . PHE A 1 85 ? 15.582 -4.413 -14.430 1.00 68.75 85 PHE A O 1
ATOM 693 N N . ALA A 1 86 ? 17.779 -4.808 -14.187 1.00 69.75 86 ALA A N 1
ATOM 694 C CA . ALA A 1 86 ? 18.013 -5.230 -15.568 1.00 69.75 86 ALA A CA 1
ATOM 695 C C . ALA A 1 86 ? 17.143 -6.431 -15.973 1.00 69.75 86 ALA A C 1
ATOM 697 O O . ALA A 1 86 ? 16.563 -6.439 -17.058 1.00 69.75 86 ALA A O 1
ATOM 698 N N . ALA A 1 87 ? 16.999 -7.419 -15.082 1.00 73.00 87 ALA A N 1
ATOM 699 C CA . ALA A 1 87 ? 16.151 -8.581 -15.332 1.00 73.00 87 ALA A CA 1
ATOM 700 C C . ALA A 1 87 ? 14.680 -8.181 -15.513 1.00 73.00 87 ALA A C 1
ATOM 702 O O . ALA A 1 87 ? 14.058 -8.592 -16.485 1.00 73.00 87 ALA A O 1
ATOM 703 N N . ALA A 1 88 ? 14.143 -7.345 -14.620 1.00 71.94 88 ALA A N 1
ATOM 704 C CA . ALA A 1 88 ? 12.758 -6.885 -14.693 1.00 71.94 88 ALA A CA 1
ATOM 705 C C . ALA A 1 88 ? 12.513 -5.967 -15.903 1.00 71.94 88 ALA A C 1
ATOM 707 O O . ALA A 1 88 ? 11.512 -6.120 -16.599 1.00 71.94 88 ALA A O 1
ATOM 708 N N . ASN A 1 89 ? 13.457 -5.076 -16.214 1.00 72.31 89 ASN A N 1
ATOM 709 C CA . ASN A 1 89 ? 13.365 -4.173 -17.358 1.00 72.31 89 ASN A CA 1
ATOM 710 C C . ASN A 1 89 ? 13.211 -4.931 -18.687 1.00 72.31 89 ASN A C 1
ATOM 712 O O . ASN A 1 89 ? 12.416 -4.533 -19.528 1.00 72.31 89 ASN A O 1
ATOM 716 N N . ASN A 1 90 ? 13.895 -6.067 -18.853 1.00 74.19 90 ASN A N 1
ATOM 717 C CA . ASN A 1 90 ? 13.782 -6.888 -20.063 1.00 74.19 90 ASN A CA 1
ATOM 718 C C . ASN A 1 90 ? 12.381 -7.488 -20.280 1.00 74.19 90 ASN A C 1
ATOM 720 O O . ASN A 1 90 ? 12.011 -7.731 -21.424 1.00 74.19 90 ASN A O 1
ATOM 724 N N . TYR A 1 91 ? 11.604 -7.716 -19.217 1.00 73.25 91 TYR A N 1
ATOM 725 C CA . TYR A 1 91 ? 10.235 -8.235 -19.332 1.00 73.25 91 TYR A CA 1
ATOM 726 C C . TYR A 1 91 ? 9.202 -7.139 -19.598 1.00 73.25 91 TYR A C 1
ATOM 728 O O . TYR A 1 91 ? 8.184 -7.400 -20.233 1.00 73.25 91 TYR A O 1
ATOM 736 N N . PHE A 1 92 ? 9.443 -5.923 -19.103 1.00 74.12 92 PHE A N 1
ATOM 737 C CA . PHE A 1 92 ? 8.476 -4.823 -19.170 1.00 74.12 92 PHE A CA 1
ATOM 738 C C . PHE A 1 92 ? 8.798 -3.777 -20.248 1.00 74.12 92 PHE A C 1
ATOM 740 O O . PHE A 1 92 ? 7.959 -2.921 -20.520 1.00 74.12 92 PHE A O 1
ATOM 747 N N . SER A 1 93 ? 9.955 -3.870 -20.910 1.00 69.62 93 SER A N 1
ATOM 748 C CA . SER A 1 93 ? 10.392 -2.954 -21.977 1.00 69.62 93 SER A CA 1
ATOM 749 C C . SER A 1 93 ? 9.524 -2.989 -23.238 1.00 69.62 93 SER A C 1
ATOM 751 O O . SER A 1 93 ? 9.563 -2.052 -24.031 1.00 69.62 93 SER A O 1
ATOM 753 N N . SER A 1 94 ? 8.730 -4.045 -23.437 1.00 73.31 94 SER A N 1
ATOM 754 C CA . SER A 1 94 ? 7.817 -4.171 -24.579 1.00 73.31 94 SER A CA 1
ATOM 755 C C . SER A 1 94 ? 6.514 -3.385 -24.415 1.00 73.31 94 SER A C 1
ATOM 757 O O . SER A 1 94 ? 5.750 -3.260 -25.370 1.00 73.31 94 SER A O 1
ATOM 759 N N . ILE A 1 95 ? 6.217 -2.905 -23.207 1.00 75.06 95 ILE A N 1
ATOM 760 C CA . ILE A 1 95 ? 5.017 -2.121 -22.917 1.00 75.06 95 ILE A CA 1
ATOM 761 C C . ILE A 1 95 ? 5.397 -0.663 -23.106 1.00 75.06 95 ILE A C 1
ATOM 763 O O . ILE A 1 95 ? 6.208 -0.177 -22.335 1.00 75.06 95 ILE A O 1
ATOM 767 N N . THR A 1 96 ? 4.818 0.031 -24.084 1.00 70.88 96 THR A N 1
ATOM 768 C CA . THR A 1 96 ? 5.010 1.472 -24.277 1.00 70.88 96 THR A CA 1
ATOM 769 C C . THR A 1 96 ? 3.910 2.250 -23.561 1.00 70.88 96 THR A C 1
ATOM 771 O O . THR A 1 96 ? 2.723 2.100 -23.852 1.00 70.88 96 THR A O 1
ATOM 774 N N . LEU A 1 97 ? 4.295 3.080 -22.593 1.00 73.69 97 LEU A N 1
ATOM 775 C CA . LEU A 1 97 ? 3.382 3.972 -21.877 1.00 73.69 97 LEU A CA 1
ATOM 776 C C . LEU A 1 97 ? 3.467 5.406 -22.431 1.00 73.69 97 LEU A C 1
ATOM 778 O O . LEU A 1 97 ? 4.514 5.801 -22.946 1.00 73.69 97 LEU A O 1
ATOM 782 N N . PRO A 1 98 ? 2.381 6.197 -22.346 1.00 74.50 98 PRO A N 1
ATOM 783 C CA . PRO A 1 98 ? 2.413 7.606 -22.723 1.00 74.50 98 PRO A CA 1
ATOM 784 C C . PRO A 1 98 ? 3.398 8.380 -21.839 1.00 74.50 98 PRO A C 1
ATOM 786 O O . PRO A 1 98 ? 3.410 8.215 -20.617 1.00 74.50 98 PRO A O 1
ATOM 789 N N . ASP A 1 99 ? 4.207 9.234 -22.466 1.00 71.62 99 ASP A N 1
ATOM 790 C CA . ASP A 1 99 ? 5.168 10.080 -21.761 1.00 71.62 99 ASP A CA 1
ATOM 791 C C . ASP A 1 99 ? 4.429 11.169 -20.969 1.00 71.62 99 ASP A C 1
ATOM 793 O O . ASP A 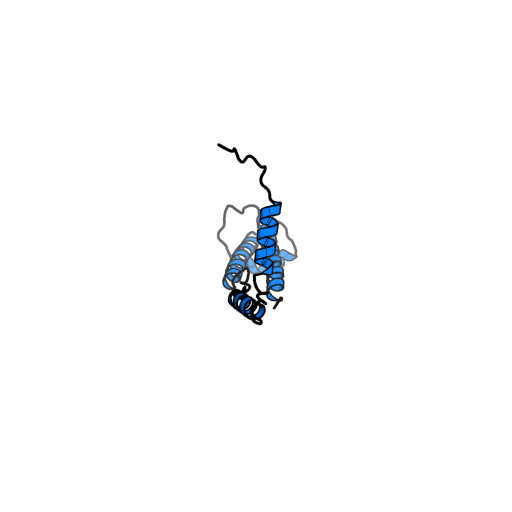1 99 ? 3.658 11.960 -21.522 1.00 71.62 99 ASP A O 1
ATOM 797 N N . ILE A 1 100 ? 4.649 11.195 -19.655 1.00 72.00 100 ILE A N 1
ATOM 798 C CA . ILE A 1 100 ? 4.118 12.209 -18.746 1.00 72.00 100 ILE A CA 1
ATOM 799 C C . ILE A 1 100 ? 5.272 13.118 -18.328 1.00 72.00 100 ILE A C 1
ATOM 801 O O . ILE A 1 100 ? 6.089 12.797 -17.464 1.00 72.00 100 ILE A O 1
ATOM 805 N N . SER A 1 101 ? 5.292 14.304 -18.935 1.00 67.38 101 SER A N 1
ATOM 806 C CA . SER A 1 101 ? 6.370 15.301 -18.860 1.00 67.38 101 SER A CA 1
ATOM 807 C C . SER A 1 101 ? 6.767 15.746 -17.445 1.00 67.38 101 SER A C 1
ATOM 809 O O . SER A 1 101 ? 7.875 16.244 -17.248 1.00 67.38 101 SER A O 1
ATOM 811 N N . PHE A 1 102 ? 5.907 15.542 -16.442 1.00 68.25 102 PHE A N 1
ATOM 812 C CA . PHE A 1 102 ? 6.189 15.852 -15.035 1.00 68.25 102 PHE A CA 1
ATOM 813 C C . PHE A 1 102 ? 7.273 14.960 -14.411 1.00 6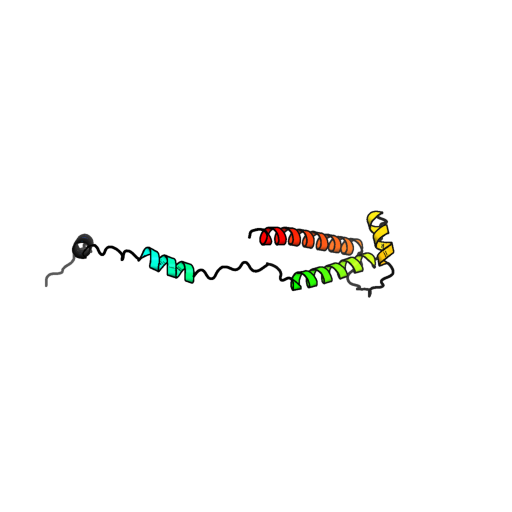8.25 102 PHE A C 1
ATOM 815 O O . PHE A 1 102 ? 7.910 15.353 -13.435 1.00 68.25 102 PHE A O 1
ATOM 822 N N . PHE A 1 103 ? 7.511 13.771 -14.965 1.00 69.31 103 PHE A N 1
ATOM 823 C CA . PHE A 1 103 ? 8.374 12.751 -14.372 1.00 69.31 103 PHE A CA 1
ATOM 824 C C . PHE A 1 103 ? 9.694 12.587 -15.131 1.00 69.31 103 PHE A C 1
ATOM 826 O O . PHE A 1 103 ? 10.106 11.481 -15.452 1.00 69.31 103 PHE A O 1
ATOM 833 N N . HIS A 1 104 ? 10.385 13.694 -15.407 1.00 69.88 104 HIS A N 1
ATOM 834 C CA . HIS A 1 104 ? 11.629 13.672 -16.189 1.00 69.88 104 HIS A CA 1
ATOM 835 C C . HIS A 1 104 ? 12.826 13.073 -15.421 1.00 69.88 104 HIS A C 1
ATOM 837 O O . HIS A 1 104 ? 13.751 12.517 -16.015 1.00 69.88 104 HIS A O 1
ATOM 843 N N . ASN A 1 105 ? 12.824 13.170 -14.084 1.00 78.31 105 ASN A N 1
ATOM 844 C CA . ASN A 1 105 ? 13.893 12.622 -13.250 1.00 78.31 105 ASN A CA 1
ATOM 845 C C . ASN A 1 105 ? 13.610 11.160 -12.872 1.00 78.31 105 ASN A C 1
ATOM 847 O O . ASN A 1 105 ? 12.818 10.862 -11.975 1.00 78.31 105 ASN A O 1
ATOM 851 N N . LYS A 1 106 ? 14.328 10.253 -13.533 1.00 74.31 106 LYS A N 1
ATOM 852 C CA . LYS A 1 106 ? 14.163 8.800 -13.405 1.00 74.31 106 LYS A CA 1
ATOM 853 C C . LYS A 1 106 ? 14.457 8.260 -12.004 1.00 74.31 106 LYS A C 1
ATOM 855 O O . LYS A 1 106 ? 13.729 7.399 -11.515 1.00 74.31 106 LYS A O 1
ATOM 860 N N . ALA A 1 107 ? 15.488 8.783 -11.341 1.00 79.81 107 ALA A N 1
ATOM 861 C CA . ALA A 1 107 ? 15.861 8.351 -9.995 1.00 79.81 107 ALA A CA 1
ATOM 862 C C . ALA A 1 107 ? 14.768 8.693 -8.973 1.00 79.81 107 ALA A C 1
ATOM 864 O O . ALA A 1 107 ? 14.454 7.879 -8.103 1.00 79.81 107 ALA A O 1
ATOM 865 N N . LEU A 1 108 ? 14.136 9.863 -9.118 1.00 82.19 108 LEU A N 1
ATOM 866 C CA . LEU A 1 108 ? 13.013 10.265 -8.271 1.00 82.19 108 LEU A CA 1
ATOM 867 C C . LEU A 1 108 ? 11.795 9.363 -8.487 1.00 82.19 108 LEU A C 1
ATOM 869 O O . LEU A 1 108 ? 11.229 8.873 -7.514 1.00 82.19 108 LEU A O 1
ATOM 873 N N . VAL A 1 109 ? 11.426 9.090 -9.741 1.00 81.69 109 VAL A N 1
ATOM 874 C CA . VAL A 1 109 ? 10.274 8.232 -10.078 1.00 81.69 109 VAL A CA 1
ATOM 875 C C . VAL A 1 109 ? 10.449 6.826 -9.514 1.00 81.69 109 VAL A C 1
ATOM 877 O O . VAL A 1 109 ? 9.535 6.299 -8.883 1.00 81.69 109 VAL A O 1
ATOM 880 N N . ASN A 1 110 ? 11.631 6.232 -9.696 1.00 80.81 110 ASN A N 1
ATOM 881 C CA . ASN A 1 110 ? 11.917 4.900 -9.176 1.00 80.81 110 ASN A CA 1
ATOM 882 C C . ASN A 1 110 ? 11.908 4.874 -7.638 1.00 80.81 110 ASN A C 1
ATOM 884 O O . ASN A 1 110 ? 11.336 3.971 -7.032 1.00 80.81 110 ASN A O 1
ATOM 888 N N . SER A 1 111 ? 12.475 5.900 -6.993 1.00 83.50 111 SER A N 1
ATOM 889 C CA . SER A 1 111 ? 12.474 6.013 -5.527 1.00 83.50 111 SER A CA 1
ATOM 890 C C . SER A 1 111 ? 11.056 6.126 -4.961 1.00 83.50 111 SER A C 1
ATOM 892 O O . SER A 1 111 ? 10.732 5.473 -3.970 1.00 83.50 111 SER A O 1
ATOM 894 N N . ILE A 1 112 ? 10.190 6.911 -5.611 1.00 85.81 112 ILE A N 1
ATOM 895 C CA . ILE A 1 112 ? 8.779 7.053 -5.231 1.00 85.81 112 ILE A CA 1
ATOM 896 C C . ILE A 1 112 ? 8.043 5.723 -5.418 1.00 85.81 112 ILE A C 1
ATOM 898 O O . ILE A 1 112 ? 7.329 5.299 -4.512 1.00 85.81 112 ILE A O 1
ATOM 902 N N . ALA A 1 113 ? 8.246 5.030 -6.542 1.00 85.44 113 ALA A N 1
ATOM 903 C CA . ALA A 1 113 ? 7.599 3.747 -6.806 1.00 85.44 113 ALA A CA 1
ATOM 904 C C . ALA A 1 113 ? 7.980 2.677 -5.774 1.00 85.44 113 ALA A C 1
ATOM 906 O O . ALA A 1 113 ? 7.099 2.024 -5.209 1.00 85.44 113 ALA A O 1
ATOM 907 N N . ILE A 1 114 ? 9.272 2.549 -5.458 1.00 85.81 114 ILE A N 1
ATOM 908 C CA . ILE A 1 114 ? 9.759 1.645 -4.406 1.00 85.81 114 ILE A CA 1
ATOM 909 C C . ILE A 1 114 ? 9.157 2.035 -3.049 1.00 85.81 114 ILE A C 1
ATOM 911 O O . ILE A 1 114 ? 8.649 1.171 -2.333 1.00 85.81 114 ILE A O 1
ATOM 915 N N . GLY A 1 115 ? 9.143 3.329 -2.713 1.00 88.31 115 GLY A N 1
ATOM 916 C CA . GLY A 1 115 ? 8.535 3.835 -1.481 1.00 88.31 115 GLY A CA 1
ATOM 917 C C . GLY A 1 115 ? 7.048 3.485 -1.365 1.00 88.31 115 GLY A C 1
ATOM 918 O O . GLY A 1 115 ? 6.607 2.999 -0.324 1.00 88.31 115 GLY A O 1
ATOM 919 N N . CYS A 1 116 ? 6.278 3.644 -2.444 1.00 89.12 116 CYS A N 1
ATOM 920 C CA . CYS A 1 116 ? 4.869 3.259 -2.486 1.00 89.12 116 CYS A CA 1
ATOM 921 C C . CYS A 1 116 ? 4.679 1.758 -2.235 1.00 89.12 116 CYS A C 1
ATOM 923 O O . CYS A 1 116 ? 3.838 1.384 -1.419 1.00 89.12 116 CYS A O 1
ATOM 925 N N . VAL A 1 117 ? 5.481 0.898 -2.870 1.00 89.06 117 VAL A N 1
ATOM 926 C CA . VAL A 1 117 ? 5.429 -0.560 -2.655 1.00 89.06 117 VAL A CA 1
ATOM 927 C C . VAL A 1 117 ? 5.753 -0.920 -1.201 1.00 89.06 117 VAL A C 1
ATOM 929 O O . VAL A 1 117 ? 5.052 -1.735 -0.598 1.00 89.06 117 VAL A O 1
ATOM 932 N N . MET A 1 118 ? 6.764 -0.283 -0.601 1.00 89.75 118 MET A N 1
ATOM 933 C CA . MET A 1 118 ? 7.110 -0.504 0.807 1.00 89.75 118 MET A CA 1
ATOM 934 C C . MET A 1 118 ? 5.975 -0.091 1.752 1.00 89.75 118 MET A C 1
ATOM 936 O O . MET A 1 118 ? 5.655 -0.835 2.681 1.00 89.75 118 MET A O 1
ATOM 940 N N . LEU A 1 119 ? 5.326 1.050 1.506 1.00 89.31 119 LEU A N 1
ATOM 941 C CA . LEU A 1 119 ? 4.177 1.495 2.298 1.00 89.31 119 LEU A CA 1
ATOM 942 C C . LEU A 1 119 ? 2.989 0.535 2.162 1.00 89.31 119 LEU A C 1
ATOM 944 O O . LEU A 1 119 ? 2.372 0.191 3.170 1.00 89.31 119 LEU A O 1
ATOM 948 N N . LEU A 1 120 ? 2.695 0.034 0.956 1.00 87.38 120 LEU A N 1
ATOM 949 C CA . LEU A 1 120 ? 1.652 -0.982 0.765 1.00 87.38 120 LEU A CA 1
ATOM 950 C C . LEU A 1 120 ? 1.910 -2.232 1.594 1.00 87.38 120 LEU A C 1
ATOM 952 O O . LEU A 1 120 ? 0.995 -2.759 2.228 1.00 87.38 120 LEU A O 1
ATOM 956 N N . PHE A 1 121 ? 3.156 -2.695 1.608 1.00 88.56 121 PHE A N 1
ATOM 957 C CA . PHE A 1 121 ? 3.541 -3.858 2.390 1.00 88.56 121 PHE A CA 1
ATOM 958 C C . PHE A 1 121 ? 3.355 -3.619 3.895 1.00 88.56 121 PHE A C 1
ATOM 960 O O . PHE A 1 121 ? 2.827 -4.479 4.601 1.00 88.56 121 PHE A O 1
ATOM 967 N N . GLN A 1 122 ? 3.701 -2.429 4.393 1.00 87.06 122 GLN A N 1
ATOM 968 C CA . GLN A 1 122 ? 3.461 -2.051 5.789 1.00 87.06 122 GLN A CA 1
ATOM 969 C C . GLN A 1 122 ? 1.966 -2.024 6.127 1.00 87.06 122 GLN A C 1
ATOM 971 O O . GLN A 1 122 ? 1.548 -2.634 7.116 1.00 87.06 122 GLN A O 1
ATOM 976 N N . PHE A 1 123 ? 1.142 -1.390 5.286 1.00 85.31 123 PHE A N 1
ATOM 977 C CA . PHE A 1 123 ? -0.312 -1.399 5.454 1.00 85.31 123 PHE A CA 1
ATOM 978 C C . PHE A 1 123 ? -0.877 -2.819 5.418 1.00 85.31 123 PHE A C 1
ATOM 980 O O . PHE A 1 123 ? -1.788 -3.135 6.183 1.00 85.31 123 PHE A O 1
ATOM 987 N N . PHE A 1 124 ? -0.309 -3.700 4.595 1.00 85.56 124 PHE A N 1
ATOM 988 C CA . PHE A 1 124 ? -0.720 -5.095 4.514 1.00 85.56 124 PHE A CA 1
ATOM 989 C C . PHE A 1 124 ? -0.442 -5.842 5.822 1.00 85.56 124 PHE A C 1
ATOM 991 O O . PHE A 1 124 ? -1.355 -6.464 6.369 1.00 85.56 124 PHE A O 1
ATOM 998 N N . ILE A 1 125 ? 0.763 -5.714 6.389 1.00 85.75 125 ILE A N 1
ATOM 999 C CA . ILE A 1 125 ? 1.108 -6.321 7.686 1.00 85.75 125 ILE A CA 1
ATOM 1000 C C . ILE A 1 125 ? 0.172 -5.824 8.790 1.00 85.75 125 ILE A C 1
ATOM 1002 O O . ILE A 1 125 ? -0.359 -6.630 9.560 1.00 85.75 125 ILE A O 1
ATOM 1006 N N . ILE A 1 126 ? -0.048 -4.507 8.863 1.00 83.94 126 ILE A N 1
ATOM 1007 C CA . ILE A 1 126 ? -0.932 -3.906 9.866 1.00 83.94 126 ILE A CA 1
ATOM 1008 C C . ILE A 1 126 ? -2.346 -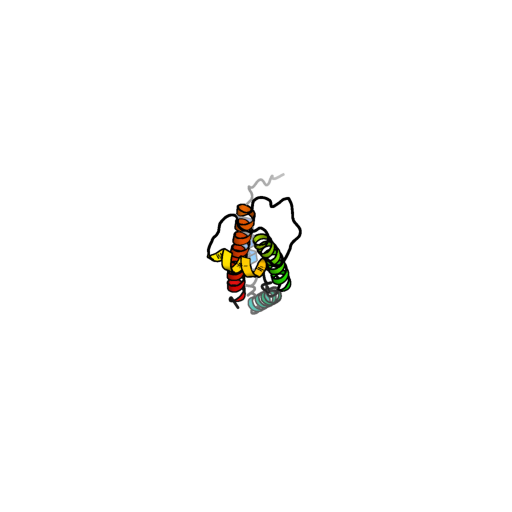4.451 9.686 1.00 83.94 126 ILE A C 1
ATOM 1010 O O . ILE A 1 126 ? -2.929 -4.958 10.643 1.00 83.94 126 ILE A O 1
ATOM 1014 N N . SER A 1 127 ? -2.870 -4.438 8.460 1.00 75.25 127 SER A N 1
ATOM 1015 C CA . SER A 1 127 ? -4.211 -4.946 8.179 1.00 75.25 127 SER A CA 1
ATOM 1016 C C . SER A 1 127 ? -4.369 -6.406 8.610 1.00 75.25 127 SER A C 1
ATOM 1018 O O . SER A 1 127 ? -5.346 -6.732 9.277 1.00 75.25 127 SER A O 1
ATOM 1020 N N . LYS A 1 128 ? -3.372 -7.267 8.361 1.00 75.94 128 LYS A N 1
ATOM 1021 C CA . LYS A 1 128 ? -3.399 -8.670 8.787 1.00 75.94 128 LYS A CA 1
ATOM 1022 C C . LYS A 1 128 ? -3.423 -8.801 10.310 1.00 75.94 128 LYS A C 1
ATOM 1024 O O . LYS A 1 128 ? -4.212 -9.575 10.836 1.00 75.94 128 LYS A O 1
ATOM 1029 N N . LYS A 1 129 ? -2.604 -8.032 11.034 1.00 73.06 129 LYS A N 1
ATOM 1030 C CA . LYS A 1 129 ? -2.567 -8.073 12.507 1.00 73.06 129 LYS A CA 1
ATOM 1031 C C . LYS A 1 129 ? -3.899 -7.653 13.138 1.00 73.06 129 LYS A C 1
ATOM 1033 O O . LYS A 1 129 ? -4.275 -8.206 14.165 1.00 73.06 129 LYS A O 1
ATOM 1038 N N . TYR A 1 130 ? -4.602 -6.698 12.532 1.00 65.94 130 TYR A N 1
ATOM 1039 C CA . TYR A 1 130 ? -5.921 -6.267 12.999 1.00 65.94 130 TYR A CA 1
ATOM 1040 C C . TYR A 1 130 ? -7.037 -7.261 12.652 1.00 65.94 130 TYR A C 1
ATOM 1042 O O . TYR A 1 130 ? -7.978 -7.383 13.424 1.00 65.94 130 TYR A O 1
ATOM 1050 N N . GLN A 1 131 ? -6.923 -7.996 11.543 1.00 60.31 131 GLN A N 1
ATOM 1051 C CA . GLN A 1 131 ? -7.891 -9.032 11.152 1.00 60.31 131 GLN A CA 1
ATOM 1052 C C . GLN A 1 131 ? -7.710 -10.358 11.921 1.00 60.31 131 GLN A C 1
ATOM 1054 O O . GLN A 1 131 ? -8.648 -11.130 12.016 1.00 60.31 131 GLN A O 1
ATOM 1059 N N . VAL A 1 132 ? -6.519 -10.637 12.469 1.00 54.97 132 VAL A N 1
ATOM 1060 C CA . VAL A 1 132 ? -6.189 -11.897 13.182 1.00 54.97 132 VAL A CA 1
ATOM 1061 C C . VAL A 1 132 ? -6.579 -11.872 14.673 1.00 54.97 132 VAL A C 1
ATOM 1063 O O . VAL A 1 132 ? -6.385 -12.851 15.378 1.00 54.97 132 VAL A O 1
ATOM 1066 N N . LYS A 1 133 ? -7.129 -10.765 15.186 1.00 51.16 133 LYS A N 1
ATOM 1067 C CA . LYS A 1 133 ? -7.536 -10.645 16.600 1.00 51.16 133 LYS A CA 1
ATOM 1068 C C . LYS A 1 133 ? -8.947 -11.183 16.910 1.00 51.16 133 LYS A C 1
ATOM 1070 O O . LYS A 1 133 ? -9.465 -10.866 17.979 1.00 51.16 133 LYS A O 1
ATOM 1075 N N . GLU A 1 134 ? -9.529 -11.964 16.001 1.00 44.72 134 GLU A N 1
ATOM 1076 C CA . GLU A 1 134 ? -10.761 -12.744 16.218 1.00 44.72 134 GLU A CA 1
ATOM 1077 C C . GLU A 1 134 ? -10.452 -14.144 16.756 1.00 44.72 134 GLU A C 1
ATOM 1079 O O . GLU A 1 134 ? -9.580 -14.827 16.169 1.00 44.72 134 GLU A O 1
#

Sequence (134 aa):
MKKLNKPEDWSSVDVLIENQIRQIDLISPSPDFTAKVFDKIVTAKQVNVYQPIISKKGWFMLAFFVGILVLYSFNLGSTENSPWFAAANNYFSSITLPDISFFHNKALVNSIAIGCVMLLFQFFIISKKYQVKE

pLDDT: mean 73.49, std 11.47, range [40.34, 91.19]